Protein AF-N1U347-F1 (afdb_monomer_lite)

pLDDT: mean 80.02, std 19.74, range [32.88, 97.5]

Organism: NCBI:txid1049986

InterPro domains:
  IPR025286 MOFRL-associated domain [PF13660] (35-97)
  IPR038614 Glycerate kinase, N-terminal domain superfamily [G3DSA:3.40.50.10180] (43-113)

Structure (mmCIF, N/CA/C/O backbone):
data_AF-N1U347-F1
#
_entry.id   AF-N1U347-F1
#
loop_
_atom_site.group_PDB
_atom_site.id
_atom_site.type_symbol
_atom_site.label_atom_id
_atom_site.label_alt_id
_atom_site.label_comp_id
_atom_site.label_asym_id
_atom_site.label_entity_id
_atom_site.label_seq_id
_atom_site.pdbx_PDB_ins_code
_atom_site.Cartn_x
_atom_site.Cartn_y
_atom_site.Cartn_z
_atom_site.occupancy
_atom_site.B_iso_or_equiv
_atom_site.auth_seq_id
_atom_site.auth_comp_id
_atom_site.auth_asym_id
_atom_site.auth_atom_id
_atom_site.pdbx_PDB_model_num
ATOM 1 N N . MET A 1 1 ? -8.740 7.201 -15.209 1.00 38.16 1 MET A N 1
ATOM 2 C CA . MET A 1 1 ? -8.283 6.878 -16.582 1.00 38.16 1 MET A CA 1
ATOM 3 C C . MET A 1 1 ? -6.754 6.676 -16.683 1.00 38.16 1 MET A C 1
ATOM 5 O O . MET A 1 1 ? -6.196 6.892 -17.744 1.00 38.16 1 MET A O 1
ATOM 9 N N . PHE A 1 2 ? -6.062 6.219 -15.621 1.00 37.94 2 PHE A N 1
ATOM 10 C CA . PHE A 1 2 ? -4.585 6.083 -15.596 1.00 37.94 2 PHE A CA 1
ATOM 11 C C . PHE A 1 2 ? -4.060 4.632 -15.524 1.00 37.94 2 PHE A C 1
ATOM 13 O O . PHE A 1 2 ? -2.859 4.411 -15.615 1.00 37.94 2 PHE A O 1
ATOM 20 N N . PHE A 1 3 ? -4.939 3.629 -15.422 1.00 37.03 3 PHE A N 1
ATOM 21 C CA . PHE A 1 3 ? -4.547 2.214 -15.291 1.00 37.03 3 PHE A CA 1
ATOM 22 C C . PHE A 1 3 ? -4.619 1.398 -16.597 1.00 37.03 3 PHE A C 1
ATOM 24 O O . PHE A 1 3 ? -4.227 0.235 -16.617 1.00 37.03 3 PHE A O 1
ATOM 31 N N . SER A 1 4 ? -5.081 1.986 -17.709 1.00 32.88 4 SER A N 1
ATOM 32 C CA . SER A 1 4 ? -5.267 1.246 -18.970 1.00 32.88 4 SER A CA 1
ATOM 33 C C . SER A 1 4 ? -3.981 1.057 -19.787 1.00 32.88 4 SER A C 1
ATOM 35 O O . SER A 1 4 ? -3.947 0.200 -20.668 1.00 32.88 4 SER A O 1
ATOM 37 N N . SER A 1 5 ? -2.921 1.823 -19.506 1.00 40.91 5 SER A N 1
ATOM 38 C CA . SER A 1 5 ? -1.690 1.789 -20.314 1.00 40.91 5 SER A CA 1
ATOM 39 C C . SER A 1 5 ? -0.769 0.611 -19.951 1.00 40.91 5 SER A C 1
ATOM 41 O O . SER A 1 5 ? -0.171 -0.019 -20.820 1.00 40.91 5 SER A O 1
ATOM 43 N N . TYR A 1 6 ? -0.736 0.195 -18.677 1.00 49.03 6 TYR A N 1
ATOM 44 C CA . TYR A 1 6 ? 0.120 -0.918 -18.239 1.00 49.03 6 TYR A CA 1
ATOM 45 C C . TYR A 1 6 ? -0.335 -2.294 -18.746 1.00 49.03 6 TYR A C 1
ATOM 47 O O . TYR A 1 6 ? 0.491 -3.196 -18.902 1.00 49.03 6 TYR A O 1
ATOM 55 N N . ARG A 1 7 ? -1.628 -2.474 -19.060 1.00 45.81 7 ARG A N 1
ATOM 56 C CA . ARG A 1 7 ? -2.129 -3.755 -19.585 1.00 45.81 7 ARG A CA 1
ATOM 57 C C . ARG A 1 7 ? -1.624 -4.035 -21.004 1.00 45.81 7 ARG A C 1
ATOM 59 O O . ARG A 1 7 ? -1.380 -5.196 -21.328 1.00 45.81 7 ARG A O 1
ATOM 66 N N . GLN A 1 8 ? -1.368 -2.999 -21.809 1.00 43.22 8 GLN A N 1
ATOM 67 C CA . GLN A 1 8 ? -0.818 -3.156 -23.163 1.00 43.22 8 GLN A CA 1
ATOM 68 C C . GLN A 1 8 ? 0.640 -3.646 -23.149 1.00 43.22 8 GLN A C 1
ATOM 70 O O . GLN A 1 8 ? 1.030 -4.464 -23.980 1.00 43.22 8 GLN A O 1
ATOM 75 N N . PHE A 1 9 ? 1.425 -3.266 -22.137 1.00 45.62 9 PHE A N 1
ATOM 76 C CA . PHE A 1 9 ? 2.823 -3.694 -22.013 1.00 45.62 9 PHE A CA 1
ATOM 77 C C . PHE A 1 9 ? 2.977 -5.195 -21.709 1.00 45.62 9 PHE A C 1
ATOM 79 O O . PHE A 1 9 ? 3.939 -5.835 -22.137 1.00 45.62 9 PHE A O 1
ATOM 86 N N . SER A 1 10 ? 2.002 -5.787 -21.009 1.00 49.97 10 SER A N 1
ATOM 87 C CA . SER A 1 10 ? 2.005 -7.225 -20.701 1.00 49.97 10 SER A CA 1
ATOM 88 C C . SER A 1 10 ? 1.856 -8.110 -21.947 1.00 49.97 10 SER A C 1
ATOM 90 O O . SER A 1 10 ? 2.423 -9.203 -21.995 1.00 49.97 10 SER A O 1
ATOM 92 N N . HIS A 1 11 ? 1.165 -7.619 -22.982 1.00 44.16 11 HIS A N 1
ATOM 93 C CA . HIS A 1 11 ? 1.031 -8.318 -24.262 1.00 44.16 11 HIS A CA 1
ATOM 94 C C . HIS A 1 11 ? 2.273 -8.173 -25.147 1.00 44.16 11 HIS A C 1
ATOM 96 O O . HIS A 1 11 ? 2.599 -9.102 -25.885 1.00 44.16 11 HIS A O 1
ATOM 102 N N . PHE A 1 12 ? 3.015 -7.069 -25.027 1.00 47.31 12 PHE A N 1
ATOM 103 C CA . PHE A 1 12 ? 4.244 -6.858 -25.793 1.00 47.31 12 PHE A CA 1
ATOM 104 C C . PHE A 1 12 ? 5.403 -7.748 -25.312 1.00 47.31 12 PHE A C 1
ATOM 106 O O . PHE A 1 12 ? 6.177 -8.265 -26.115 1.00 47.31 12 PHE A O 1
ATOM 113 N N . SER A 1 13 ? 5.487 -8.026 -24.006 1.00 50.19 13 SER A N 1
ATOM 114 C CA . SER A 1 13 ? 6.588 -8.827 -23.450 1.00 50.19 13 SER A CA 1
ATOM 115 C C . SER A 1 13 ? 6.552 -10.321 -23.812 1.00 50.19 13 SER A C 1
ATOM 117 O O . SER A 1 13 ? 7.579 -10.985 -23.688 1.00 50.19 13 SER A O 1
ATOM 119 N N . ARG A 1 14 ? 5.418 -10.880 -24.266 1.00 52.09 14 ARG A N 1
ATOM 120 C CA . ARG A 1 14 ? 5.326 -12.321 -24.593 1.00 52.09 14 ARG A CA 1
ATOM 121 C C . ARG A 1 14 ? 5.996 -12.706 -25.915 1.00 52.09 14 ARG A C 1
ATOM 123 O O . ARG A 1 14 ? 6.275 -13.882 -26.115 1.00 52.09 14 ARG A O 1
ATOM 130 N N . LYS A 1 15 ? 6.296 -11.746 -26.797 1.00 47.38 15 LYS A N 1
ATOM 131 C CA . LYS A 1 15 ? 6.821 -12.028 -28.146 1.00 47.38 15 LYS A CA 1
ATOM 132 C 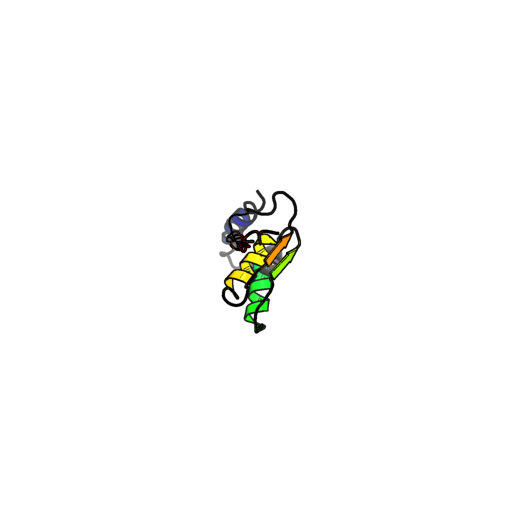C . LYS A 1 15 ? 8.340 -12.264 -28.206 1.00 47.38 15 LYS A C 1
ATOM 134 O O . LYS A 1 15 ? 8.852 -12.618 -29.259 1.00 47.38 15 LYS A O 1
ATOM 139 N N . PHE A 1 16 ? 9.057 -12.113 -27.090 1.00 52.84 16 PHE A N 1
ATOM 140 C CA . PHE A 1 16 ? 10.525 -12.205 -27.045 1.00 52.84 16 PHE A CA 1
ATOM 141 C C . PHE A 1 16 ? 11.068 -13.496 -26.411 1.00 52.84 16 PHE A C 1
ATOM 143 O O . PHE A 1 16 ? 12.260 -13.585 -26.137 1.00 52.84 16 PHE A O 1
ATOM 150 N N . LYS A 1 17 ? 10.226 -14.514 -26.183 1.00 50.25 17 LYS A N 1
ATOM 151 C CA . LYS A 1 17 ? 10.641 -15.782 -25.552 1.00 50.25 17 LYS A CA 1
ATOM 152 C C . LYS A 1 17 ? 10.829 -16.945 -26.535 1.00 50.25 17 LYS A C 1
ATOM 154 O O . LYS A 1 17 ? 10.594 -18.084 -26.167 1.00 50.25 17 LYS A O 1
ATOM 159 N N . THR A 1 18 ? 11.274 -16.699 -27.765 1.00 52.44 18 THR A N 1
ATOM 160 C CA . THR A 1 18 ? 11.706 -17.780 -28.673 1.00 52.44 18 THR A CA 1
ATOM 161 C C . THR A 1 18 ? 12.701 -17.261 -29.712 1.00 52.44 18 THR A C 1
ATOM 163 O O . THR A 1 18 ? 12.287 -16.555 -30.630 1.00 52.44 18 THR A O 1
ATOM 166 N N . ARG A 1 19 ? 13.980 -17.630 -29.552 1.00 47.91 19 ARG A 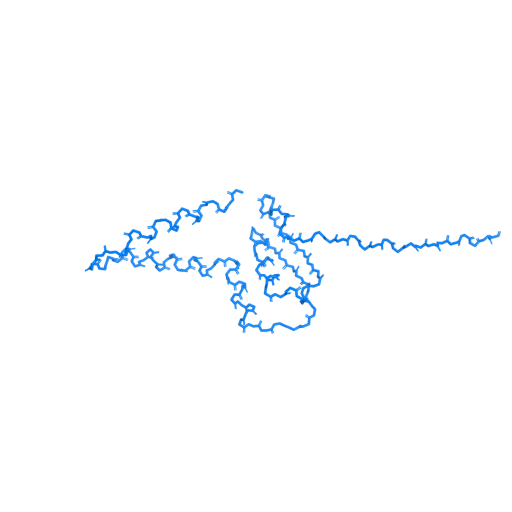N 1
ATOM 167 C CA . ARG A 1 19 ? 15.056 -17.866 -30.550 1.00 47.91 19 ARG A CA 1
ATOM 168 C C . ARG A 1 19 ? 16.405 -17.439 -29.957 1.00 47.91 19 ARG A C 1
ATOM 170 O O . ARG A 1 19 ? 16.550 -16.317 -29.487 1.00 47.91 19 ARG A O 1
ATOM 177 N N . GLY A 1 20 ? 17.361 -18.369 -29.943 1.00 54.09 20 GLY A N 1
ATOM 178 C CA . GLY A 1 20 ? 18.647 -18.297 -29.239 1.00 54.09 20 GLY A CA 1
ATOM 179 C C . GLY A 1 20 ? 19.665 -17.319 -29.827 1.00 54.09 20 GLY A C 1
ATOM 180 O O . GLY A 1 20 ? 20.760 -17.728 -30.185 1.00 54.09 20 GLY A O 1
ATOM 181 N N . ASN A 1 21 ? 19.322 -16.034 -29.903 1.00 56.66 21 ASN A N 1
ATOM 182 C CA . ASN A 1 21 ? 20.288 -14.969 -30.141 1.00 56.66 21 ASN A CA 1
ATOM 183 C C . ASN A 1 21 ? 19.973 -13.810 -29.185 1.00 56.66 21 ASN A C 1
ATOM 185 O O . ASN A 1 21 ? 18.939 -13.150 -29.310 1.00 56.66 21 ASN A O 1
ATOM 189 N N . ILE A 1 22 ? 20.805 -13.630 -28.157 1.00 63.00 22 ILE A N 1
ATOM 190 C CA . ILE A 1 22 ? 20.527 -12.687 -27.071 1.00 63.00 22 ILE A CA 1
ATOM 191 C C . ILE A 1 22 ? 20.845 -11.272 -27.565 1.00 63.00 22 ILE A C 1
ATOM 193 O O . ILE A 1 22 ? 21.979 -10.810 -27.514 1.00 63.00 22 ILE A O 1
ATOM 197 N N . ASN A 1 23 ? 19.832 -10.576 -28.076 1.00 76.50 23 ASN A N 1
ATOM 198 C CA . ASN A 1 23 ? 19.965 -9.189 -28.508 1.00 76.50 23 ASN A CA 1
ATOM 199 C C . ASN A 1 23 ? 20.061 -8.265 -27.276 1.00 76.50 23 ASN A C 1
ATOM 201 O O . ASN A 1 23 ? 19.153 -8.269 -26.440 1.00 76.50 23 ASN A O 1
ATOM 205 N N . PHE A 1 24 ? 21.110 -7.441 -27.177 1.00 76.1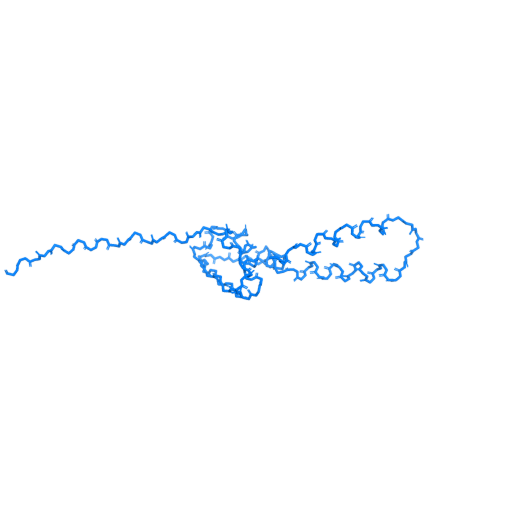9 24 PHE A N 1
ATOM 206 C CA . PHE A 1 24 ? 21.309 -6.488 -26.073 1.00 76.19 24 PHE A CA 1
ATOM 207 C C . PHE A 1 24 ? 20.097 -5.577 -25.814 1.00 76.19 24 PHE A C 1
ATOM 209 O O . PHE A 1 24 ? 19.756 -5.328 -24.658 1.00 76.19 24 PHE A O 1
ATOM 216 N N . GLN A 1 25 ? 19.380 -5.147 -26.858 1.00 81.94 25 GLN A N 1
ATOM 217 C CA . GLN A 1 25 ? 18.169 -4.330 -26.714 1.00 81.94 25 GLN A CA 1
ATOM 218 C C . GLN A 1 25 ? 17.050 -5.081 -25.978 1.00 81.94 25 GLN A C 1
ATOM 220 O O . GLN A 1 25 ? 16.325 -4.498 -25.172 1.00 81.94 25 GLN A O 1
ATOM 225 N N . SER A 1 26 ? 16.930 -6.396 -26.200 1.00 85.38 26 SER A N 1
ATOM 226 C CA . SER A 1 26 ? 15.929 -7.225 -25.516 1.00 85.38 26 SER A CA 1
ATOM 227 C C . SER A 1 26 ? 16.233 -7.380 -24.023 1.00 85.38 26 SER A C 1
ATOM 229 O O . SER A 1 26 ? 15.314 -7.318 -23.203 1.00 85.38 26 SER A O 1
ATOM 231 N N . ILE A 1 27 ? 17.518 -7.492 -23.661 1.00 90.56 27 ILE A N 1
ATOM 232 C CA . ILE A 1 27 ? 17.963 -7.509 -22.264 1.00 90.56 27 ILE A CA 1
ATOM 233 C C . ILE A 1 27 ? 17.661 -6.161 -21.611 1.00 90.56 27 ILE A C 1
ATOM 235 O O . ILE A 1 27 ? 17.069 -6.128 -20.534 1.00 90.56 27 ILE A O 1
ATOM 239 N N . LEU A 1 28 ? 18.015 -5.052 -22.267 1.00 90.88 28 LEU A N 1
ATOM 240 C CA . LEU A 1 28 ? 17.809 -3.714 -21.716 1.00 90.88 28 LEU A CA 1
ATOM 241 C C . LEU A 1 28 ? 16.325 -3.440 -21.449 1.00 90.88 28 LEU A C 1
ATOM 243 O O . LEU A 1 28 ? 15.958 -3.004 -20.358 1.00 90.88 28 LEU A O 1
ATOM 247 N N . PHE A 1 29 ? 15.457 -3.766 -22.406 1.00 90.62 29 PHE A N 1
ATOM 248 C CA . PHE A 1 29 ? 14.014 -3.616 -22.241 1.00 90.62 29 PHE A CA 1
ATOM 249 C C . PHE A 1 29 ? 13.459 -4.513 -21.127 1.00 90.62 29 PHE A C 1
ATOM 251 O O . PHE A 1 29 ? 12.607 -4.094 -20.340 1.00 90.62 29 PHE A O 1
ATOM 258 N N . HIS A 1 30 ? 13.963 -5.745 -21.021 1.00 88.19 30 HIS A N 1
ATOM 259 C CA . HIS A 1 30 ? 13.582 -6.667 -19.958 1.00 88.19 30 HIS A CA 1
ATOM 260 C C . HIS A 1 30 ? 13.973 -6.137 -18.571 1.00 88.19 30 HIS A C 1
ATOM 262 O O . HIS A 1 30 ? 13.123 -6.089 -17.675 1.00 88.19 30 HIS A O 1
ATOM 268 N N . LEU A 1 31 ? 15.224 -5.694 -18.410 1.00 94.06 31 LEU A N 1
ATOM 269 C CA . LEU A 1 31 ? 15.743 -5.118 -17.170 1.00 94.06 31 LEU A CA 1
ATOM 270 C C . LEU A 1 31 ? 15.006 -3.828 -16.800 1.00 94.06 31 LEU A C 1
ATOM 272 O O . LEU A 1 31 ? 14.558 -3.694 -15.661 1.00 94.06 31 LEU A O 1
ATOM 276 N N . GLY A 1 32 ? 14.784 -2.929 -17.763 1.00 95.44 32 GLY A N 1
ATOM 277 C CA . GLY A 1 32 ? 13.990 -1.715 -17.564 1.00 95.44 32 GLY A CA 1
ATOM 278 C C . GLY A 1 32 ? 12.561 -2.031 -17.117 1.00 95.44 32 GLY A C 1
ATOM 279 O O . GLY A 1 32 ? 12.059 -1.463 -16.147 1.00 95.44 32 GLY A O 1
ATOM 280 N N . GLY A 1 33 ? 11.924 -3.022 -17.745 1.00 93.19 33 GLY A N 1
ATOM 281 C CA . GLY A 1 33 ? 10.608 -3.500 -17.334 1.00 93.19 33 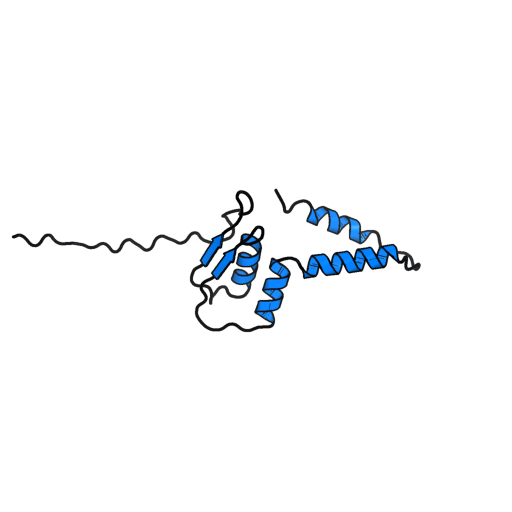GLY A CA 1
ATOM 282 C C . GLY A 1 33 ? 10.593 -4.076 -15.913 1.00 93.19 33 GLY A C 1
ATOM 283 O O . GLY A 1 33 ? 9.635 -3.848 -15.174 1.00 93.19 33 GLY A O 1
ATOM 284 N N . ILE A 1 34 ? 11.633 -4.813 -15.508 1.00 94.81 34 ILE A N 1
ATOM 285 C CA . ILE A 1 34 ? 11.769 -5.308 -14.129 1.00 94.81 34 ILE A CA 1
ATOM 286 C C . ILE A 1 34 ? 11.895 -4.140 -13.153 1.00 94.81 34 ILE A C 1
ATOM 288 O O . ILE A 1 34 ? 11.184 -4.132 -12.147 1.00 94.81 34 ILE A O 1
ATOM 292 N N . ALA A 1 35 ? 12.763 -3.169 -13.446 1.00 95.50 35 ALA A N 1
ATOM 293 C CA . ALA A 1 35 ? 12.995 -2.015 -12.586 1.00 95.50 35 ALA A CA 1
ATOM 294 C C . ALA A 1 35 ? 11.696 -1.233 -12.346 1.00 95.50 35 ALA A C 1
ATOM 296 O O . ALA A 1 35 ? 11.303 -1.048 -11.195 1.00 95.50 35 ALA A O 1
ATOM 297 N N . ILE A 1 36 ? 10.964 -0.904 -13.418 1.00 95.25 36 ILE A N 1
ATOM 298 C CA . ILE A 1 36 ? 9.683 -0.184 -13.339 1.00 95.25 36 ILE A CA 1
ATOM 299 C C . ILE A 1 36 ? 8.650 -0.966 -12.520 1.00 95.25 36 ILE A C 1
ATOM 301 O O . ILE A 1 36 ? 7.955 -0.393 -11.684 1.00 95.25 36 ILE A O 1
ATOM 305 N N . ARG A 1 37 ? 8.531 -2.284 -12.736 1.00 91.44 37 ARG A N 1
ATOM 306 C CA . ARG A 1 37 ? 7.570 -3.114 -11.989 1.00 91.44 37 ARG A CA 1
ATOM 307 C C . ARG A 1 37 ? 7.902 -3.184 -10.502 1.00 91.44 37 ARG A C 1
ATOM 309 O O . ARG A 1 37 ? 6.990 -3.146 -9.681 1.00 91.44 37 ARG A O 1
ATOM 316 N N . LYS A 1 38 ? 9.188 -3.274 -10.153 1.00 90.50 38 LYS A N 1
ATOM 317 C CA . LYS A 1 38 ? 9.641 -3.272 -8.754 1.00 90.50 38 LYS A CA 1
ATOM 318 C C . LYS A 1 38 ? 9.442 -1.915 -8.080 1.00 90.50 38 LYS A C 1
ATOM 320 O O . LYS A 1 38 ? 9.223 -1.886 -6.875 1.00 90.50 38 LYS A O 1
ATOM 325 N N . SER A 1 39 ? 9.472 -0.821 -8.840 1.00 93.12 39 SER A N 1
ATOM 326 C CA . SER A 1 39 ? 9.208 0.529 -8.336 1.00 93.12 39 SER A CA 1
ATOM 327 C C . SER A 1 39 ? 7.725 0.919 -8.349 1.00 93.12 39 SER A C 1
ATOM 329 O O . SER A 1 39 ? 7.409 2.079 -8.089 1.00 93.12 39 SER A O 1
ATOM 331 N N . LEU A 1 40 ? 6.801 0.001 -8.670 1.00 96.19 40 LEU A N 1
ATOM 332 C CA . LEU A 1 40 ? 5.372 0.304 -8.591 1.00 96.19 40 LEU A CA 1
ATOM 333 C C . LEU A 1 40 ? 4.969 0.571 -7.129 1.00 96.19 40 LEU A C 1
ATOM 335 O O . LEU A 1 40 ? 5.339 -0.223 -6.257 1.00 96.19 40 LEU A O 1
ATOM 339 N N . PRO A 1 41 ? 4.183 1.627 -6.847 1.00 96.12 41 PRO A N 1
ATOM 340 C CA . PRO A 1 41 ? 3.907 2.074 -5.483 1.00 96.12 41 PRO A CA 1
ATOM 341 C C . PRO A 1 41 ? 3.340 0.972 -4.583 1.00 96.12 41 PRO A C 1
ATOM 343 O O . PRO A 1 41 ? 3.872 0.723 -3.503 1.00 96.12 41 PRO A O 1
ATOM 346 N N . GLY A 1 42 ? 2.311 0.250 -5.040 1.00 95.81 42 GLY A N 1
ATOM 347 C CA . GLY A 1 42 ? 1.719 -0.819 -4.240 1.00 95.81 42 GLY A CA 1
ATOM 348 C C . GLY A 1 42 ? 2.652 -2.018 -4.038 1.00 95.81 42 GLY A C 1
ATOM 349 O O . GLY A 1 42 ? 2.626 -2.653 -2.986 1.00 95.81 42 GLY A O 1
ATOM 350 N N . ALA A 1 43 ? 3.496 -2.340 -5.025 1.00 95.25 43 ALA A N 1
ATOM 351 C CA . ALA A 1 43 ? 4.465 -3.434 -4.917 1.00 95.25 43 ALA A CA 1
ATOM 352 C C . ALA A 1 43 ? 5.579 -3.106 -3.912 1.00 95.25 43 ALA A C 1
ATOM 354 O O . ALA A 1 43 ? 5.912 -3.949 -3.079 1.00 95.25 43 ALA A O 1
ATOM 355 N N . ALA A 1 44 ? 6.103 -1.879 -3.951 1.00 95.88 44 ALA A N 1
ATOM 356 C CA . ALA A 1 44 ? 7.124 -1.409 -3.021 1.00 95.88 44 ALA A CA 1
ATOM 357 C C . ALA A 1 44 ? 6.618 -1.408 -1.567 1.00 95.88 44 ALA A C 1
ATOM 359 O O . ALA A 1 44 ? 7.305 -1.909 -0.680 1.00 95.88 44 ALA A O 1
ATOM 360 N N . VAL A 1 45 ? 5.392 -0.924 -1.334 1.00 96.81 45 VAL A N 1
ATOM 361 C CA . VAL A 1 45 ? 4.769 -0.891 0.003 1.00 96.81 45 VAL A CA 1
ATOM 362 C C . VAL A 1 45 ? 4.532 -2.297 0.544 1.00 96.81 45 VAL A C 1
ATOM 364 O O . VAL A 1 45 ? 4.921 -2.583 1.674 1.00 96.81 45 VAL A O 1
ATOM 367 N N . ARG A 1 46 ? 3.944 -3.196 -0.263 1.00 96.50 46 ARG A N 1
ATOM 368 C CA . ARG A 1 46 ? 3.737 -4.597 0.142 1.00 96.50 46 ARG A CA 1
ATOM 369 C C . ARG A 1 46 ? 5.051 -5.255 0.530 1.00 96.50 46 ARG A C 1
ATOM 371 O O . ARG A 1 46 ? 5.130 -5.859 1.591 1.00 96.50 46 ARG A O 1
ATOM 378 N N . LYS A 1 47 ? 6.084 -5.098 -0.301 1.00 96.00 47 LYS A N 1
ATOM 379 C CA . LYS A 1 47 ? 7.412 -5.643 -0.015 1.00 96.00 47 LYS A CA 1
ATOM 380 C C . LYS A 1 47 ? 7.946 -5.120 1.322 1.00 96.00 47 LYS A C 1
ATOM 382 O O . LYS A 1 47 ? 8.313 -5.919 2.174 1.00 96.00 47 LYS A O 1
ATOM 387 N N . PHE A 1 48 ? 7.929 -3.802 1.519 1.00 96.38 48 PHE A N 1
ATOM 388 C CA . PHE A 1 48 ? 8.437 -3.182 2.739 1.00 96.38 48 PHE A CA 1
ATOM 389 C C . PHE A 1 48 ? 7.724 -3.698 3.996 1.00 96.38 48 PHE A C 1
ATOM 391 O O . PHE A 1 48 ? 8.393 -4.115 4.935 1.00 96.38 48 PHE A O 1
ATOM 398 N N . LEU A 1 49 ? 6.387 -3.726 3.997 1.00 96.25 49 LEU A N 1
ATOM 399 C CA . LEU A 1 49 ? 5.587 -4.140 5.158 1.00 96.25 49 LEU A CA 1
ATOM 400 C C . LEU A 1 49 ? 5.620 -5.653 5.426 1.00 96.25 49 LEU A C 1
ATOM 402 O O . LEU A 1 49 ? 5.379 -6.074 6.553 1.00 96.25 49 LEU A O 1
ATOM 406 N N . LEU A 1 50 ? 5.910 -6.477 4.414 1.00 95.12 50 LEU A N 1
ATOM 407 C CA . LEU A 1 50 ? 6.146 -7.913 4.603 1.00 95.12 50 LEU A CA 1
ATOM 408 C C . LEU A 1 50 ? 7.534 -8.188 5.198 1.00 95.12 50 LEU A C 1
ATOM 410 O O . LEU A 1 50 ? 7.684 -9.108 5.999 1.00 95.12 50 LEU A O 1
ATOM 414 N N . GLU A 1 51 ? 8.538 -7.391 4.823 1.00 96.62 51 GLU A N 1
ATOM 415 C CA . GLU A 1 51 ? 9.911 -7.504 5.336 1.00 96.62 51 GLU A CA 1
ATOM 416 C C . GLU A 1 51 ? 10.078 -6.846 6.718 1.00 96.62 51 GLU A C 1
ATOM 418 O O . GLU A 1 51 ? 10.919 -7.276 7.506 1.00 96.62 51 GLU A O 1
ATOM 423 N N . HIS A 1 52 ? 9.257 -5.843 7.045 1.00 94.38 52 HIS A N 1
ATOM 424 C CA . HIS A 1 52 ? 9.326 -5.087 8.296 1.00 94.38 52 HIS A CA 1
ATOM 425 C C . HIS A 1 52 ? 8.013 -5.204 9.066 1.00 94.38 52 HIS A C 1
ATOM 427 O O . HIS A 1 52 ? 6.991 -4.630 8.687 1.00 94.38 52 HIS A O 1
ATOM 433 N N . LYS A 1 53 ? 8.047 -5.921 10.192 1.00 85.88 53 LYS A N 1
ATOM 434 C CA . LYS A 1 53 ? 6.876 -6.071 11.059 1.00 85.88 53 LYS A CA 1
ATOM 435 C C . LYS A 1 53 ? 6.634 -4.787 11.845 1.00 85.88 53 LYS A C 1
ATOM 437 O O . LYS A 1 53 ? 7.407 -4.440 12.733 1.00 85.88 53 LYS A O 1
ATOM 442 N N . LEU A 1 54 ? 5.531 -4.118 11.535 1.00 90.88 54 LEU A N 1
ATOM 443 C CA . LEU A 1 54 ? 4.965 -3.068 12.375 1.00 90.88 54 LEU A CA 1
ATOM 444 C C . LEU A 1 54 ? 4.068 -3.700 13.446 1.00 90.88 54 LEU A C 1
ATOM 446 O O . LEU A 1 54 ? 3.457 -4.748 13.218 1.00 90.88 54 LEU A O 1
ATOM 450 N N . SER A 1 55 ? 4.010 -3.068 14.616 1.00 90.44 55 SER A N 1
ATOM 451 C CA . SER A 1 55 ? 3.212 -3.523 15.754 1.00 90.44 55 SER A CA 1
ATOM 452 C C . SER A 1 55 ? 2.327 -2.407 16.292 1.00 90.44 55 SER A C 1
ATOM 454 O O . SER A 1 55 ? 2.725 -1.243 16.310 1.00 90.44 55 SER A O 1
ATOM 456 N N . GLY A 1 56 ? 1.171 -2.787 16.831 1.00 93.81 56 GLY A N 1
ATOM 457 C CA . GLY A 1 56 ? 0.238 -1.868 17.476 1.00 93.81 56 GLY A CA 1
ATOM 458 C C . GLY A 1 56 ? -0.841 -1.337 16.534 1.00 93.81 56 GLY A C 1
ATOM 459 O O . GLY A 1 56 ? -1.070 -1.864 15.448 1.00 93.81 56 GLY A O 1
ATOM 460 N N . LYS A 1 57 ? -1.556 -0.308 16.994 1.00 95.81 57 LYS A N 1
ATOM 461 C CA . LYS A 1 57 ? -2.603 0.361 16.213 1.00 95.81 57 LYS A CA 1
ATOM 462 C C . LYS A 1 57 ? -1.979 1.408 15.295 1.00 95.81 57 LYS A C 1
ATOM 464 O O . LYS A 1 57 ? -1.236 2.268 15.756 1.00 95.81 57 LYS A O 1
ATOM 469 N N . ILE A 1 58 ? -2.333 1.362 14.017 1.00 95.69 58 ILE A N 1
ATOM 470 C CA . ILE A 1 58 ? -1.757 2.194 12.960 1.00 95.69 58 ILE A CA 1
ATOM 471 C C . ILE A 1 58 ? -2.805 3.186 12.448 1.00 95.69 58 ILE A C 1
ATOM 473 O O . ILE A 1 58 ? -3.919 2.805 12.087 1.00 95.69 58 ILE A O 1
ATOM 477 N N . LEU A 1 59 ? -2.423 4.462 12.387 1.00 95.56 59 LEU A N 1
ATOM 478 C CA . LEU A 1 59 ? -3.139 5.497 11.644 1.00 95.56 59 LEU A CA 1
ATOM 479 C C . LEU A 1 59 ? -2.501 5.618 10.253 1.00 95.56 59 LEU A C 1
ATOM 481 O O . LEU A 1 59 ? -1.337 5.999 10.138 1.00 95.56 59 LEU A O 1
ATOM 485 N N . LEU A 1 60 ? -3.243 5.289 9.196 1.00 96.12 60 LEU A N 1
ATOM 486 C CA . LEU A 1 60 ? -2.718 5.301 7.829 1.00 96.12 60 LEU A CA 1
ATOM 487 C C . LEU A 1 60 ? -2.874 6.688 7.189 1.00 96.12 60 LEU A C 1
ATOM 489 O O . LEU A 1 60 ? -3.984 7.100 6.867 1.00 96.12 60 LEU A O 1
ATOM 493 N N . LEU A 1 61 ? -1.768 7.381 6.926 1.00 97.00 61 LEU A N 1
ATOM 494 C CA . LEU A 1 61 ? -1.752 8.595 6.106 1.00 97.00 61 LEU A CA 1
ATOM 495 C C . LEU A 1 61 ? -1.057 8.302 4.774 1.00 97.00 61 LEU A C 1
ATOM 497 O O . LEU A 1 61 ? 0.116 7.940 4.754 1.00 97.00 61 LEU A O 1
ATOM 501 N N . SER A 1 62 ? -1.765 8.475 3.657 1.00 97.50 62 SER A N 1
ATOM 502 C CA . SER A 1 62 ? -1.187 8.311 2.320 1.00 97.50 62 SER A CA 1
ATOM 503 C C . SER A 1 62 ? -1.381 9.563 1.475 1.00 97.50 62 SER A C 1
ATOM 505 O O . SER A 1 62 ? -2.501 10.061 1.351 1.00 97.50 62 SER A O 1
ATOM 507 N N . VAL A 1 63 ? -0.297 10.071 0.881 1.00 97.19 63 VAL A N 1
ATOM 508 C CA . VAL A 1 63 ? -0.283 11.343 0.142 1.00 97.19 63 VAL A CA 1
ATOM 509 C C . VAL A 1 63 ? 0.388 11.180 -1.224 1.00 97.19 63 VAL A C 1
ATOM 511 O O . VAL A 1 63 ? 1.421 10.527 -1.346 1.00 97.19 63 VAL A O 1
ATOM 514 N N . GLY A 1 64 ? -0.192 11.783 -2.266 1.00 95.69 64 GLY A N 1
ATOM 515 C CA . GLY A 1 64 ? 0.371 11.832 -3.622 1.00 95.69 64 GLY A CA 1
ATOM 516 C C . GLY A 1 64 ? -0.511 11.198 -4.704 1.00 95.69 64 GLY A C 1
ATOM 517 O O . GLY A 1 64 ? -1.602 10.693 -4.446 1.00 95.69 64 GLY A O 1
ATOM 518 N N . LYS A 1 65 ? -0.051 11.215 -5.964 1.00 95.50 65 LYS A N 1
ATOM 519 C CA . LYS A 1 65 ? -0.830 10.729 -7.131 1.00 95.50 65 LYS A CA 1
ATOM 520 C C . LYS A 1 65 ? -1.193 9.241 -7.072 1.00 95.50 65 LYS A C 1
ATOM 522 O O . LYS A 1 65 ? -2.166 8.840 -7.698 1.00 95.50 65 LYS A O 1
ATOM 527 N N . ALA A 1 66 ? -0.407 8.446 -6.351 1.00 95.56 66 ALA A N 1
ATOM 528 C CA . ALA A 1 66 ? -0.630 7.016 -6.156 1.00 95.56 66 ALA A CA 1
ATOM 529 C C . ALA A 1 66 ? -1.116 6.685 -4.736 1.00 95.56 66 ALA A C 1
ATOM 531 O O . ALA A 1 66 ? -1.079 5.524 -4.339 1.00 95.56 66 ALA A O 1
ATOM 532 N N . ALA A 1 67 ? -1.561 7.682 -3.961 1.00 96.88 67 ALA A N 1
ATOM 533 C CA . ALA A 1 67 ? -1.915 7.486 -2.556 1.00 96.88 67 ALA A CA 1
ATOM 534 C C . ALA A 1 67 ? -2.997 6.417 -2.357 1.00 96.88 67 ALA A C 1
ATOM 536 O O . ALA A 1 67 ? -2.891 5.602 -1.451 1.00 96.88 67 ALA A O 1
ATOM 537 N N . GLU A 1 68 ? -4.006 6.355 -3.232 1.00 95.31 68 GLU A N 1
ATOM 538 C CA . GLU A 1 68 ? -5.036 5.313 -3.137 1.00 95.31 68 GLU A CA 1
ATOM 539 C C . GLU A 1 68 ? -4.453 3.902 -3.357 1.00 95.31 68 GLU A C 1
ATOM 541 O O . GLU A 1 68 ? -4.866 2.954 -2.698 1.00 95.31 68 GLU A O 1
ATOM 546 N N . GLU A 1 69 ? -3.465 3.744 -4.246 1.00 95.44 69 GLU A N 1
ATOM 547 C CA . GLU A 1 69 ? -2.777 2.463 -4.472 1.00 95.44 69 GLU A CA 1
ATOM 548 C C . GLU A 1 69 ? -1.852 2.092 -3.304 1.00 95.44 69 GLU A C 1
ATOM 550 O O . GLU A 1 69 ? -1.853 0.945 -2.861 1.00 95.44 69 GLU A O 1
ATOM 555 N N . ILE A 1 70 ? -1.098 3.065 -2.784 1.00 97.19 70 ILE A N 1
ATOM 556 C CA . ILE A 1 70 ? -0.217 2.906 -1.617 1.00 97.19 70 ILE A CA 1
ATOM 557 C C . ILE A 1 70 ? -1.034 2.498 -0.391 1.00 97.19 70 ILE A C 1
ATOM 559 O O . ILE A 1 70 ? -0.701 1.525 0.282 1.00 97.19 70 ILE A O 1
ATOM 563 N N . ALA A 1 71 ? -2.125 3.217 -0.123 1.00 97.12 71 ALA A N 1
ATOM 564 C CA . ALA A 1 71 ? -3.017 2.918 0.986 1.00 97.12 71 ALA A CA 1
ATOM 565 C C . ALA A 1 71 ? -3.629 1.522 0.851 1.00 97.12 71 ALA A C 1
ATOM 567 O O . ALA A 1 71 ? -3.740 0.806 1.840 1.00 97.12 71 ALA A O 1
ATOM 568 N N . GLN A 1 72 ? -3.976 1.116 -0.374 1.00 96.38 72 GLN A N 1
ATOM 569 C CA . GLN A 1 72 ? -4.616 -0.175 -0.621 1.00 96.38 72 GLN A CA 1
ATOM 570 C C . GLN A 1 72 ? -3.641 -1.308 -0.313 1.00 96.38 72 GLN A C 1
ATOM 572 O O . GLN A 1 72 ? -3.986 -2.247 0.394 1.00 96.38 72 GLN A O 1
ATOM 577 N N . ALA A 1 73 ? -2.402 -1.176 -0.784 1.00 97.00 73 ALA A N 1
ATOM 578 C CA . ALA A 1 73 ? -1.327 -2.110 -0.484 1.00 97.00 73 ALA A CA 1
ATOM 579 C C . ALA A 1 73 ? -1.055 -2.232 1.024 1.00 97.00 73 ALA A C 1
ATOM 581 O O . ALA A 1 73 ? -0.884 -3.341 1.521 1.00 97.00 73 ALA A O 1
ATOM 582 N N . ALA A 1 74 ? -1.041 -1.116 1.759 1.00 97.12 74 ALA A N 1
ATOM 583 C CA . ALA A 1 74 ? -0.868 -1.144 3.210 1.00 97.12 74 ALA A CA 1
ATOM 584 C C . ALA A 1 74 ? -2.050 -1.824 3.922 1.00 97.12 74 ALA A C 1
ATOM 586 O O . ALA A 1 74 ? -1.844 -2.649 4.809 1.00 97.12 74 ALA A O 1
ATOM 587 N N . TYR A 1 75 ? -3.280 -1.512 3.503 1.00 95.38 75 TYR A N 1
ATOM 588 C CA . TYR A 1 75 ? -4.503 -2.067 4.081 1.00 95.38 75 TYR A CA 1
ATOM 589 C C . TYR A 1 75 ? -4.649 -3.574 3.836 1.00 95.38 75 TYR A C 1
ATOM 591 O O . TYR A 1 75 ? -5.115 -4.290 4.713 1.00 95.38 75 TYR A O 1
ATOM 599 N N . GLU A 1 76 ? -4.193 -4.072 2.685 1.00 95.56 76 GLU A N 1
ATOM 600 C CA . GLU A 1 76 ? -4.150 -5.509 2.383 1.00 95.56 76 GLU A CA 1
ATOM 601 C C . GLU A 1 76 ? -3.183 -6.281 3.291 1.00 95.56 76 GLU A C 1
ATOM 603 O O . GLU A 1 76 ? -3.465 -7.421 3.649 1.00 95.56 76 GLU A O 1
ATOM 608 N N . VAL A 1 77 ? -2.051 -5.675 3.669 1.00 96.50 77 VAL A N 1
ATOM 609 C CA . VAL A 1 77 ? -1.033 -6.333 4.510 1.00 96.50 77 VAL A CA 1
ATOM 610 C C . VAL A 1 77 ? -1.358 -6.207 6.000 1.00 96.50 77 VAL A C 1
ATOM 612 O O . VAL A 1 77 ? -1.099 -7.134 6.763 1.00 96.50 77 VAL A O 1
ATOM 615 N N . LEU A 1 78 ? -1.934 -5.078 6.427 1.00 95.56 78 LEU A N 1
ATOM 616 C CA . LEU A 1 78 ? -2.155 -4.746 7.841 1.00 95.56 78 LEU A CA 1
ATOM 617 C C . LEU A 1 78 ? -3.634 -4.437 8.181 1.00 95.56 78 LEU A C 1
ATOM 619 O O . LEU A 1 78 ? -3.898 -3.455 8.885 1.00 95.56 78 LEU A O 1
ATOM 623 N N . PRO A 1 79 ? -4.616 -5.250 7.740 1.00 92.50 79 PRO A N 1
ATOM 624 C CA . PRO A 1 79 ? -6.038 -4.902 7.833 1.00 92.50 79 PRO A CA 1
ATOM 625 C C . PR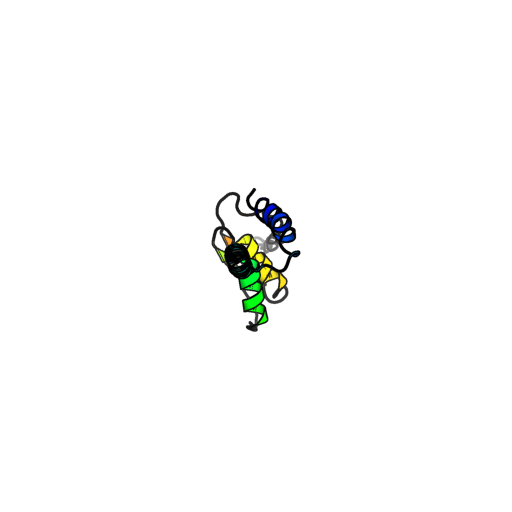O A 1 79 ? -6.544 -4.756 9.275 1.00 92.50 79 PRO A C 1
ATOM 627 O O . PRO A 1 79 ? -7.406 -3.927 9.544 1.00 92.50 79 PRO A O 1
ATOM 630 N N . SER A 1 80 ? -6.006 -5.540 10.215 1.00 92.00 80 SER A N 1
ATOM 631 C CA . SER A 1 80 ? -6.402 -5.511 11.632 1.00 92.00 80 SER A CA 1
ATOM 632 C C . SER A 1 80 ? -5.670 -4.453 12.462 1.00 92.00 80 SER A C 1
ATOM 634 O O . SER A 1 80 ? -6.122 -4.113 13.554 1.00 92.00 80 SER A O 1
ATOM 636 N N . GLN A 1 81 ? -4.541 -3.935 11.968 1.00 95.38 81 GLN A N 1
ATOM 637 C CA . GLN A 1 81 ? -3.741 -2.934 12.677 1.00 95.38 81 GLN A CA 1
ATOM 638 C C . GLN A 1 81 ? -4.167 -1.511 12.310 1.00 95.38 81 GLN A C 1
ATOM 640 O O . GLN A 1 81 ? -4.122 -0.619 13.158 1.00 95.38 81 GLN A O 1
ATOM 645 N N . ILE A 1 82 ? -4.596 -1.290 11.063 1.00 95.19 82 ILE A N 1
ATOM 646 C CA . ILE A 1 82 ? -5.040 0.021 10.586 1.00 95.19 82 ILE A CA 1
ATOM 647 C C . ILE A 1 82 ? -6.458 0.296 11.092 1.00 95.19 82 ILE A C 1
ATOM 649 O O . ILE A 1 82 ? -7.427 -0.276 10.598 1.00 95.19 82 ILE A O 1
ATOM 653 N N . PHE A 1 83 ? -6.582 1.191 12.073 1.00 92.94 83 PHE A N 1
ATOM 654 C CA . PHE A 1 83 ? -7.876 1.502 12.695 1.00 92.94 83 PHE A CA 1
ATOM 655 C C . PHE A 1 83 ? -8.584 2.695 12.038 1.00 92.94 83 PHE A C 1
ATOM 657 O O . PHE A 1 83 ? -9.810 2.728 11.986 1.00 92.94 83 PHE A O 1
ATOM 664 N N . GLU A 1 84 ? -7.826 3.666 11.527 1.00 92.88 84 GLU A N 1
ATOM 665 C CA . GLU A 1 84 ? -8.320 4.807 10.752 1.00 92.88 84 GLU A CA 1
ATOM 666 C C . GLU A 1 84 ? -7.265 5.233 9.721 1.00 92.88 84 GLU A C 1
ATOM 668 O O . GLU A 1 84 ? -6.094 4.849 9.798 1.00 92.88 84 GLU A O 1
ATOM 673 N N . GLY A 1 85 ? -7.671 6.047 8.747 1.00 93.88 85 GLY A N 1
ATOM 674 C CA . GLY A 1 85 ? -6.735 6.600 7.783 1.00 93.88 85 GLY A CA 1
ATOM 675 C C . GLY A 1 85 ? -7.309 7.707 6.910 1.00 93.88 85 GLY A C 1
ATOM 676 O O . GLY A 1 85 ? -8.522 7.912 6.842 1.00 93.88 85 GLY A O 1
ATOM 677 N N . ILE A 1 86 ? -6.405 8.425 6.246 1.00 95.31 86 ILE A N 1
ATOM 678 C CA . ILE A 1 86 ? -6.694 9.524 5.324 1.00 95.31 86 ILE A CA 1
ATOM 679 C C . ILE A 1 86 ? -5.856 9.337 4.056 1.00 95.31 86 ILE A C 1
ATOM 681 O O . ILE A 1 86 ? -4.654 9.071 4.112 1.00 95.31 86 ILE A O 1
ATOM 685 N N . ILE A 1 87 ? -6.503 9.511 2.902 1.00 95.56 87 ILE A N 1
ATOM 686 C CA . ILE A 1 87 ? -5.873 9.473 1.581 1.00 95.56 87 ILE A CA 1
ATOM 687 C C . ILE A 1 87 ? -5.991 10.861 0.958 1.00 95.56 87 ILE A C 1
ATOM 689 O O . ILE A 1 87 ? -7.095 11.330 0.684 1.00 95.56 87 ILE A O 1
ATOM 693 N N . LEU A 1 88 ? -4.852 11.498 0.698 1.00 95.69 88 LEU A N 1
ATOM 694 C CA . LEU A 1 88 ? -4.763 12.783 0.012 1.00 95.69 88 LEU A CA 1
ATOM 695 C C . LEU A 1 88 ? -4.141 12.572 -1.365 1.00 95.69 88 LEU A C 1
ATOM 697 O O . LEU A 1 88 ? -2.948 12.307 -1.507 1.00 95.69 88 LEU A O 1
ATOM 701 N N . THR A 1 89 ? -4.950 12.692 -2.409 1.00 95.81 89 THR A N 1
ATOM 702 C CA . THR A 1 89 ? -4.482 12.532 -3.786 1.00 95.81 89 THR A CA 1
ATOM 703 C C . THR A 1 89 ? -5.008 13.635 -4.687 1.00 95.81 89 THR A C 1
ATOM 705 O O . THR A 1 89 ? -5.961 14.335 -4.350 1.00 95.81 89 THR A O 1
ATOM 708 N N . LYS A 1 90 ? -4.374 13.796 -5.850 1.00 94.75 90 LYS A N 1
ATOM 709 C CA . LYS A 1 90 ? -4.806 14.760 -6.865 1.00 94.75 90 LYS A CA 1
ATOM 710 C C . LYS A 1 90 ? -6.227 14.418 -7.338 1.00 94.75 90 LYS A C 1
ATOM 712 O O . LYS A 1 90 ? -6.605 13.251 -7.426 1.00 94.75 90 LYS A O 1
ATOM 717 N N . TYR A 1 91 ? -6.997 15.432 -7.721 1.00 93.12 91 TYR A N 1
ATOM 718 C CA . TYR A 1 91 ? -8.308 15.244 -8.345 1.00 93.12 91 TYR A CA 1
ATOM 719 C C . TYR A 1 91 ? -8.260 14.243 -9.510 1.00 93.12 91 TYR A C 1
ATOM 721 O O . TYR A 1 91 ? -7.361 14.296 -10.349 1.00 93.12 91 TYR A O 1
ATOM 729 N N . GLY A 1 92 ? -9.219 13.313 -9.538 1.00 91.44 92 GLY A N 1
ATOM 730 C CA . GLY A 1 92 ? -9.295 12.248 -10.545 1.00 91.44 92 GLY A CA 1
ATOM 731 C C . GLY A 1 92 ? -8.311 11.082 -10.358 1.00 91.44 92 GLY A C 1
ATOM 732 O O . GLY A 1 92 ? -8.309 10.168 -11.184 1.00 91.44 92 GLY A O 1
ATOM 733 N N . HIS A 1 93 ? -7.493 11.080 -9.295 1.00 89.56 93 HIS A N 1
ATOM 734 C CA . HIS A 1 93 ? -6.550 9.993 -8.978 1.00 89.56 93 HIS A CA 1
ATOM 735 C C . HIS A 1 93 ? -7.044 9.011 -7.903 1.00 89.56 93 HIS A C 1
ATOM 737 O O . HIS A 1 93 ? -6.357 8.034 -7.621 1.00 89.56 93 HIS A O 1
ATOM 743 N N . SER A 1 94 ? -8.231 9.234 -7.332 1.00 89.94 94 SER A N 1
ATOM 744 C CA . SER A 1 94 ? -8.899 8.283 -6.437 1.00 89.94 94 SER A CA 1
ATOM 745 C C . SER A 1 94 ? -10.165 7.742 -7.092 1.00 89.94 94 SER A C 1
ATOM 747 O O . SER A 1 94 ? -10.919 8.497 -7.709 1.00 89.94 94 SER A O 1
ATOM 749 N N . SER A 1 95 ? -10.407 6.441 -6.947 1.00 86.19 95 SER A N 1
ATOM 750 C CA . SER A 1 95 ? -11.682 5.808 -7.278 1.00 86.19 95 SER A CA 1
ATOM 751 C C . SER A 1 95 ? -12.757 6.075 -6.220 1.00 86.19 95 SER A C 1
ATOM 753 O O . SER A 1 95 ? -13.944 6.017 -6.535 1.00 86.19 95 SER A O 1
ATOM 755 N N . GLY A 1 96 ? -12.351 6.321 -4.968 1.00 82.19 96 GLY A N 1
ATOM 756 C CA . GLY A 1 96 ? -13.240 6.517 -3.819 1.00 82.19 96 GLY A CA 1
ATOM 757 C C . GLY A 1 96 ? -14.040 5.275 -3.407 1.00 82.19 96 GLY A C 1
ATOM 758 O O . GLY A 1 96 ? -14.902 5.375 -2.538 1.00 82.19 96 GLY A O 1
ATOM 759 N N . LYS A 1 97 ? -13.785 4.116 -4.030 1.00 85.75 97 LYS A N 1
ATOM 760 C CA . LYS A 1 97 ? -14.548 2.868 -3.837 1.00 85.75 97 LYS A CA 1
ATOM 761 C C . LYS A 1 97 ? -13.753 1.763 -3.145 1.00 85.75 97 LYS A C 1
ATOM 763 O O . LYS A 1 97 ? -14.333 0.756 -2.763 1.00 85.75 97 LYS A O 1
ATOM 768 N N . LYS A 1 98 ? -12.434 1.931 -3.014 1.00 86.62 98 LYS A N 1
ATOM 769 C CA . LYS A 1 98 ? -11.535 0.890 -2.495 1.00 86.62 98 LYS A CA 1
ATOM 770 C C . LYS A 1 98 ? -11.579 0.714 -0.980 1.00 86.62 98 LYS A C 1
ATOM 772 O O . LYS A 1 98 ? -11.191 -0.337 -0.491 1.00 86.62 98 LYS A O 1
ATOM 777 N N . PHE A 1 99 ? -12.068 1.715 -0.252 1.00 88.69 99 PHE A N 1
ATOM 778 C CA . PHE A 1 99 ? -12.076 1.707 1.206 1.00 88.69 99 PHE A CA 1
ATOM 779 C C . PHE A 1 99 ? -13.484 1.921 1.747 1.00 88.69 99 PHE A C 1
ATOM 781 O O . PHE A 1 99 ? -14.257 2.682 1.151 1.00 88.69 99 PHE A O 1
ATOM 788 N N . PRO A 1 100 ? -13.817 1.301 2.891 1.00 85.31 100 PRO A N 1
ATOM 789 C CA . PRO A 1 100 ? -15.051 1.612 3.586 1.00 85.31 100 PRO A CA 1
ATOM 790 C C . PRO A 1 100 ? -15.049 3.091 3.980 1.00 85.31 100 PRO A C 1
ATOM 792 O O . PRO A 1 100 ? -14.059 3.619 4.494 1.00 85.31 100 PRO A O 1
ATOM 795 N N . LYS A 1 101 ? -16.172 3.777 3.751 1.00 80.44 101 LYS A N 1
ATOM 796 C CA . LYS A 1 101 ? -16.343 5.131 4.281 1.00 80.44 101 LYS A CA 1
ATOM 797 C C . LYS A 1 101 ? -16.322 5.044 5.799 1.00 80.44 101 LYS A C 1
ATOM 799 O O . LYS A 1 101 ? -16.947 4.154 6.378 1.00 80.44 101 LYS A O 1
ATOM 804 N N . ARG A 1 102 ? -15.642 5.992 6.445 1.00 75.31 102 ARG A N 1
ATOM 805 C CA . ARG A 1 102 ? -15.723 6.131 7.897 1.00 75.31 102 ARG A CA 1
ATOM 806 C C . ARG A 1 102 ? -17.192 6.332 8.250 1.00 75.31 102 ARG A C 1
ATOM 808 O O . ARG A 1 102 ? -17.777 7.358 7.906 1.00 75.31 102 ARG A O 1
ATOM 815 N N . THR A 1 103 ? -17.792 5.332 8.886 1.00 68.94 103 THR A N 1
ATOM 816 C CA . THR A 1 103 ? -19.145 5.480 9.412 1.00 68.94 103 THR A CA 1
ATOM 817 C C . THR A 1 103 ? -19.053 6.557 10.479 1.00 68.94 103 THR A C 1
ATOM 819 O O . THR A 1 103 ? -18.218 6.467 11.383 1.00 68.94 103 THR A O 1
ATOM 822 N N . THR A 1 104 ? -19.825 7.630 10.315 1.00 62.19 104 THR A N 1
ATOM 823 C CA . THR A 1 104 ? -19.898 8.712 11.293 1.00 62.19 104 THR A CA 1
ATOM 824 C C . THR A 1 104 ? -20.104 8.089 12.662 1.00 62.19 104 THR A C 1
ATOM 826 O O . THR A 1 104 ? -21.021 7.279 12.829 1.00 62.19 104 THR A O 1
ATOM 829 N N . ARG A 1 105 ? -19.251 8.435 13.635 1.00 59.66 105 ARG A N 1
ATOM 830 C CA . ARG A 1 105 ? -19.515 8.072 15.030 1.00 59.66 105 ARG A CA 1
ATOM 831 C C . ARG A 1 105 ? -20.960 8.473 15.309 1.00 59.66 105 ARG A C 1
ATOM 833 O O . ARG A 1 105 ? -21.325 9.606 14.991 1.00 59.66 105 ARG A O 1
ATOM 840 N N . LYS A 1 106 ? -21.771 7.541 15.829 1.00 53.44 106 LYS A N 1
ATOM 841 C CA . LYS A 1 106 ? -23.126 7.840 16.308 1.00 53.44 106 LYS A CA 1
ATOM 842 C C . LYS A 1 106 ? -22.992 9.131 17.121 1.00 53.44 106 LYS A C 1
ATOM 844 O O . LYS A 1 106 ? -22.160 9.131 18.036 1.00 53.44 106 LYS A O 1
ATOM 849 N N . PRO A 1 107 ? -23.654 10.242 16.740 1.00 53.97 107 PRO A N 1
ATOM 850 C CA . PRO A 1 107 ? -23.537 11.467 17.508 1.00 53.97 107 PRO A CA 1
ATOM 851 C C . PRO A 1 107 ? -23.883 11.084 18.937 1.00 53.97 107 PRO A C 1
ATOM 853 O O . PRO A 1 107 ? -24.887 10.404 19.165 1.00 53.97 107 PRO A O 1
ATOM 856 N N . LEU A 1 108 ? -22.987 11.400 19.870 1.00 58.34 108 LEU A N 1
ATOM 857 C CA . LEU A 1 108 ? -23.259 11.204 21.280 1.00 58.34 108 LEU A CA 1
ATOM 858 C C . LEU A 1 108 ? -24.539 11.994 21.536 1.00 58.34 108 LEU A C 1
ATOM 860 O O . LEU A 1 108 ? -24.506 13.224 21.502 1.00 58.34 108 LEU A O 1
ATOM 864 N N . SER A 1 109 ? -25.670 11.300 21.672 1.00 57.72 109 SER A N 1
ATOM 865 C CA . SER A 1 109 ? -26.932 11.915 22.041 1.00 57.72 109 SER A CA 1
ATOM 866 C C . SER A 1 109 ? -26.702 12.473 23.432 1.00 57.72 109 SER A C 1
ATOM 868 O O . SER A 1 109 ? -26.826 11.765 24.430 1.00 57.72 109 SER A O 1
ATOM 870 N N . LYS A 1 110 ? -26.274 13.731 23.508 1.00 59.66 110 LYS A N 1
ATOM 871 C CA . LYS A 1 110 ? -26.395 14.500 24.729 1.00 59.66 110 LYS A CA 1
ATOM 872 C C . LYS A 1 110 ? -27.895 14.691 24.896 1.00 59.66 110 LYS A C 1
ATOM 874 O O . LYS A 1 110 ? -28.463 15.641 24.369 1.00 59.66 110 LYS A O 1
ATOM 879 N N . THR A 1 111 ? -28.538 13.748 25.575 1.00 55.75 111 THR A N 1
ATOM 880 C CA . THR A 1 111 ? -29.815 13.992 26.234 1.00 55.75 111 THR A CA 1
ATOM 881 C C . THR A 1 111 ? -29.507 15.011 27.319 1.00 55.75 111 THR A C 1
ATOM 883 O O . THR A 1 111 ? -29.219 14.665 28.458 1.00 55.75 111 THR A O 1
ATOM 886 N N . ILE A 1 112 ? -29.437 16.282 26.931 1.00 63.97 112 ILE A N 1
ATOM 887 C CA . ILE A 1 112 ? -29.466 17.382 27.878 1.00 63.97 112 ILE A CA 1
ATOM 888 C C . ILE A 1 112 ? -30.931 17.440 28.293 1.00 63.97 112 ILE A C 1
ATOM 890 O O . ILE A 1 112 ? -31.753 18.043 27.609 1.00 63.97 112 ILE A O 1
ATOM 894 N N . THR A 1 113 ? -31.288 16.717 29.351 1.00 62.41 113 THR A N 1
ATOM 895 C CA . THR A 1 113 ? -32.525 17.001 30.077 1.00 62.41 113 THR A CA 1
ATOM 896 C C . THR A 1 113 ? -32.440 18.457 30.522 1.00 62.41 113 THR A C 1
ATOM 898 O O . THR A 1 113 ? -31.488 18.789 31.232 1.00 62.41 113 THR A O 1
ATOM 901 N N . PRO A 1 114 ? -33.357 19.343 30.097 1.00 59.41 114 PRO A N 1
ATOM 902 C CA . PRO A 1 114 ? -33.372 20.701 30.606 1.00 59.41 114 PRO A CA 1
ATOM 903 C C . PRO A 1 114 ? -33.692 20.620 32.097 1.00 59.41 114 PRO A C 1
ATOM 905 O O . PRO A 1 114 ? -34.801 20.259 32.492 1.00 59.41 114 PRO A O 1
ATOM 908 N N . THR A 1 115 ? -32.700 20.906 32.932 1.00 67.06 115 THR A N 1
ATOM 909 C CA . THR A 1 115 ? -32.92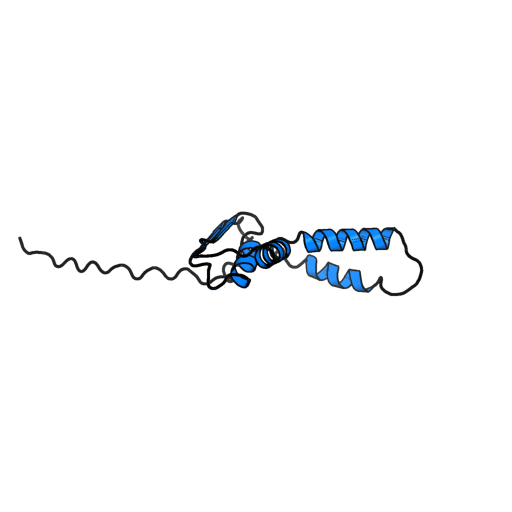6 21.196 34.342 1.00 67.06 115 THR A CA 1
ATOM 910 C C . THR A 1 115 ? -33.836 22.420 34.374 1.00 67.06 115 THR A C 1
ATOM 912 O O . THR A 1 115 ? -33.463 23.476 33.864 1.00 67.06 115 THR A O 1
ATOM 915 N N . LYS A 1 116 ? -35.066 22.256 34.870 1.00 62.78 116 LYS A N 1
ATOM 916 C CA . LYS A 1 116 ? -35.970 23.384 35.105 1.00 62.78 116 LYS A CA 1
ATOM 917 C C . LYS A 1 116 ? -35.286 24.314 36.111 1.00 62.78 116 LYS A C 1
ATOM 919 O O . LYS A 1 116 ? -34.917 23.847 37.188 1.00 62.78 116 LYS A O 1
ATOM 924 N N . PHE A 1 117 ? -35.067 25.564 35.709 1.00 63.12 117 PHE A N 1
ATOM 925 C CA . PHE A 1 117 ? -34.761 26.661 36.624 1.00 63.12 117 PHE A CA 1
ATOM 926 C C . PHE A 1 117 ? -36.022 27.043 37.398 1.00 63.12 117 PHE A C 1
ATOM 928 O O . PHE A 1 117 ? -37.120 26.935 36.797 1.00 63.12 117 PHE A O 1
#

Sequence (117 aa):
MFFSSYRQFSHFSRKFKTRGNINFQSILFHLGGIAIRKSLPGAAVRKFLLEHKLSGKILLLSVGKAAEEIAQAAYEVLPSQIFEGIILTKYGHSSGKKFPKRTTRKPLSKTITPTKF

Radius of gyration: 22.7 Å; chains: 1; bounding box: 57×45×67 Å

Foldseek 3Di:
DPPPPVVVVVVVLVVPPDDPDDDPVNVVVVVVVVVVVCPDLLNVLLVVCVVDPDDAADEAEAEELCRQSNSLSNCVSPVPRHPYYDGYYDPPSDPVPSDDDPDPDPPPPPPPPPPDD

Secondary structure (DSSP, 8-state):
--SSHHHHHHHHGGGGSS-S---HHHHHHHHHHHHHHHT-HHHHHHHHHHHS---S-EEEEEESTTHHHHHHHHHHH-TTTEEEEEEE--TTS--S-SS---PPP------------